Protein AF-H9FHV8-F1 (afdb_monomer)

pLDDT: mean 82.81, std 14.55, range [45.34, 96.12]

Radius of gyration: 16.58 Å; Cα contacts (8 Å, |Δi|>4): 131; chains: 1; bounding box: 52×33×31 Å

Structure (mmCIF, N/CA/C/O backbone):
data_AF-H9FHV8-F1
#
_entry.id   AF-H9FHV8-F1
#
loop_
_atom_site.group_PDB
_atom_site.id
_atom_site.type_symbol
_atom_site.label_atom_id
_atom_site.label_alt_id
_atom_site.label_comp_id
_atom_site.label_asym_id
_atom_site.label_entity_id
_atom_site.label_seq_id
_atom_site.pdbx_PDB_ins_code
_atom_site.Cartn_x
_atom_site.Cartn_y
_atom_site.Cartn_z
_atom_site.occupancy
_atom_site.B_iso_or_equiv
_atom_site.auth_seq_id
_atom_site.auth_comp_id
_atom_site.auth_asym_id
_atom_site.auth_atom_id
_atom_site.pdbx_PDB_model_num
ATOM 1 N N . GLU A 1 1 ? 24.487 2.465 1.455 1.00 46.97 1 GLU A N 1
ATOM 2 C CA . GLU A 1 1 ? 24.382 1.079 1.958 1.00 46.97 1 GLU A CA 1
ATOM 3 C C . GLU A 1 1 ? 25.644 0.751 2.739 1.00 46.97 1 GLU A C 1
ATOM 5 O O . GLU A 1 1 ? 26.731 1.054 2.262 1.00 46.97 1 GLU A O 1
ATOM 10 N N . VAL A 1 2 ? 25.513 0.237 3.962 1.00 45.34 2 VAL A N 1
ATOM 11 C CA . VAL A 1 2 ? 26.665 -0.200 4.764 1.00 45.34 2 VAL A CA 1
ATOM 12 C C . VAL A 1 2 ? 26.899 -1.671 4.441 1.00 45.34 2 VAL A C 1
ATOM 14 O O . VAL A 1 2 ? 26.043 -2.512 4.706 1.00 45.34 2 VAL A O 1
ATOM 17 N N . TYR A 1 3 ? 28.035 -1.971 3.818 1.00 54.12 3 TYR A N 1
ATOM 18 C CA . TYR A 1 3 ? 28.447 -3.334 3.498 1.00 54.12 3 TYR A CA 1
ATOM 19 C C . TYR A 1 3 ? 28.744 -4.110 4.793 1.00 54.12 3 TYR A C 1
ATOM 21 O O . TYR A 1 3 ? 29.459 -3.602 5.653 1.00 54.12 3 TYR A O 1
ATOM 29 N N . GLY A 1 4 ? 28.225 -5.338 4.928 1.00 66.44 4 GLY A N 1
ATOM 30 C CA . GLY A 1 4 ? 28.693 -6.289 5.951 1.00 66.44 4 GLY A CA 1
ATOM 31 C C . GLY A 1 4 ? 27.629 -7.018 6.779 1.00 66.44 4 GLY A C 1
ATOM 32 O O . GLY A 1 4 ? 27.957 -8.023 7.401 1.00 66.44 4 GLY A O 1
ATOM 33 N N . CYS A 1 5 ? 26.364 -6.590 6.763 1.00 66.31 5 CYS A N 1
ATOM 34 C CA . CYS A 1 5 ? 25.276 -7.315 7.430 1.00 66.31 5 CYS A CA 1
ATOM 35 C C . CYS A 1 5 ? 24.364 -7.983 6.397 1.00 66.31 5 CYS A C 1
ATOM 37 O O . CYS A 1 5 ? 23.883 -7.321 5.479 1.00 66.31 5 CYS A O 1
AT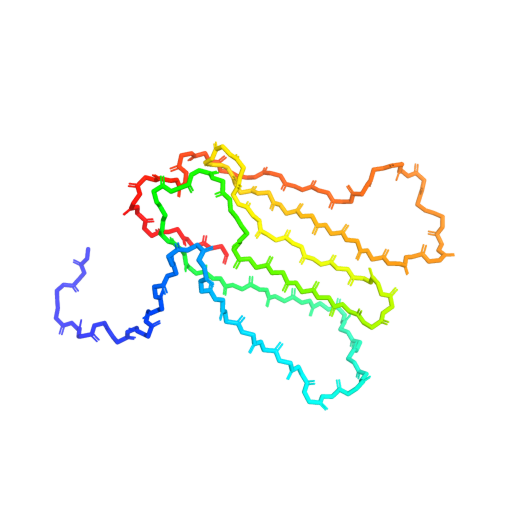OM 39 N N . SER A 1 6 ? 24.080 -9.282 6.555 1.00 62.84 6 SER A N 1
ATOM 40 C CA . SER A 1 6 ? 23.054 -9.956 5.754 1.00 62.84 6 SER A CA 1
ATOM 41 C C . SER A 1 6 ? 21.690 -9.352 6.090 1.00 62.84 6 SER A C 1
ATOM 43 O O . SER A 1 6 ? 21.166 -9.583 7.183 1.00 62.84 6 SER A O 1
ATOM 45 N N . TYR A 1 7 ? 21.119 -8.567 5.178 1.00 64.75 7 TYR A N 1
ATOM 46 C CA . TYR A 1 7 ? 19.762 -8.052 5.328 1.00 64.75 7 TYR A CA 1
ATOM 47 C C . TYR A 1 7 ? 18.780 -9.220 5.175 1.00 64.75 7 TYR A C 1
ATOM 49 O O . TYR A 1 7 ? 18.537 -9.696 4.069 1.00 64.75 7 TYR A O 1
ATOM 57 N N . LYS A 1 8 ? 18.273 -9.743 6.298 1.00 69.19 8 LYS A N 1
ATOM 58 C CA . LYS A 1 8 ? 17.196 -10.737 6.292 1.00 69.19 8 LYS A CA 1
ATOM 59 C C . LYS A 1 8 ? 15.868 -9.997 6.195 1.00 69.19 8 LYS A C 1
ATOM 61 O O . LYS A 1 8 ? 15.430 -9.392 7.168 1.00 69.19 8 LYS A O 1
ATOM 66 N N . SER A 1 9 ? 15.257 -10.047 5.021 1.00 73.69 9 SER A N 1
ATOM 67 C CA . SER A 1 9 ? 13.886 -9.598 4.798 1.00 73.69 9 SER A CA 1
ATOM 68 C C . SER A 1 9 ? 13.106 -10.693 4.098 1.00 73.69 9 SER A C 1
ATOM 70 O O . SER A 1 9 ? 13.553 -11.191 3.064 1.00 73.69 9 SER A O 1
ATOM 72 N N . ASP A 1 10 ? 11.933 -11.017 4.628 1.00 82.31 10 ASP A N 1
ATOM 73 C CA . ASP A 1 10 ? 10.955 -11.831 3.921 1.00 82.31 10 ASP A CA 1
ATOM 74 C C . ASP A 1 10 ? 10.236 -10.933 2.909 1.00 82.31 10 ASP A C 1
ATOM 76 O O . ASP A 1 10 ? 9.559 -9.972 3.278 1.00 82.31 10 ASP A O 1
ATOM 80 N N . VAL A 1 11 ? 10.445 -11.206 1.622 1.00 87.94 11 VAL A N 1
ATOM 81 C CA . VAL A 1 11 ? 9.828 -10.470 0.513 1.00 87.94 11 VAL A CA 1
ATOM 82 C C . VAL A 1 11 ? 8.868 -11.408 -0.199 1.00 87.94 11 VAL A C 1
ATOM 84 O O . VAL A 1 11 ? 9.251 -12.510 -0.585 1.00 87.94 11 VAL A O 1
ATOM 87 N N . ALA A 1 12 ? 7.630 -10.959 -0.378 1.00 91.38 12 ALA A N 1
ATOM 88 C CA . ALA A 1 12 ? 6.646 -11.627 -1.216 1.00 91.38 12 ALA A CA 1
ATOM 89 C C . ALA A 1 12 ? 6.529 -10.885 -2.553 1.00 91.38 12 ALA A C 1
ATOM 91 O O . ALA A 1 12 ? 6.502 -9.654 -2.577 1.00 91.38 12 ALA A O 1
ATOM 92 N N . ASP A 1 13 ? 6.470 -11.642 -3.646 1.00 92.38 13 ASP A N 1
ATOM 93 C CA . ASP A 1 13 ? 6.219 -11.125 -4.990 1.00 92.38 13 ASP A CA 1
ATOM 94 C C . ASP A 1 13 ? 4.737 -11.299 -5.344 1.00 92.38 13 ASP A C 1
ATOM 96 O O . ASP A 1 13 ? 4.132 -12.324 -5.016 1.00 92.38 13 ASP A O 1
ATOM 100 N N . PHE A 1 14 ? 4.151 -10.285 -5.983 1.00 93.88 14 PHE A N 1
ATOM 101 C CA . PHE A 1 14 ? 2.746 -10.276 -6.378 1.00 93.88 14 PHE A CA 1
ATOM 102 C C . PHE A 1 14 ? 2.635 -9.933 -7.864 1.00 93.88 14 PHE A C 1
ATOM 104 O O . PHE A 1 14 ? 2.928 -8.819 -8.288 1.00 93.88 14 PHE A O 1
ATOM 111 N N . ASP A 1 15 ? 2.139 -10.884 -8.647 1.00 90.88 15 ASP A N 1
ATOM 112 C CA . ASP A 1 15 ? 2.007 -10.816 -10.108 1.00 90.88 15 ASP A CA 1
ATOM 113 C C . ASP A 1 15 ? 0.693 -10.164 -10.589 1.00 90.88 15 ASP A C 1
ATOM 115 O O . ASP A 1 15 ? 0.305 -10.286 -11.753 1.00 90.88 15 ASP A O 1
ATOM 119 N N . GLY A 1 16 ? -0.046 -9.521 -9.680 1.00 89.50 16 GLY A N 1
ATOM 120 C CA . GLY A 1 16 ? -1.386 -8.979 -9.929 1.00 89.50 16 GLY A CA 1
ATOM 121 C C . GLY A 1 16 ? -2.517 -10.014 -9.873 1.00 89.50 16 GLY A C 1
ATOM 122 O O . GLY A 1 16 ? -3.684 -9.638 -9.977 1.00 89.50 16 GLY A O 1
ATOM 123 N N . ARG A 1 17 ? -2.208 -11.305 -9.688 1.00 91.94 17 ARG A N 1
ATOM 124 C CA . ARG A 1 17 ? -3.196 -12.377 -9.435 1.00 91.94 17 ARG A CA 1
ATOM 125 C C . ARG A 1 17 ? -3.078 -12.967 -8.033 1.00 91.94 17 ARG A C 1
ATOM 127 O O . ARG A 1 17 ? -3.996 -13.636 -7.565 1.00 91.94 17 ARG A O 1
ATOM 134 N N . SER A 1 18 ? -1.950 -12.719 -7.384 1.00 91.94 18 SER A N 1
ATOM 135 C CA . SER A 1 18 ? -1.636 -13.175 -6.036 1.00 91.94 18 SER A CA 1
ATOM 136 C C . SER A 1 18 ? -2.067 -12.149 -4.984 1.00 91.94 18 SER A C 1
ATOM 138 O O . SER A 1 18 ? -2.022 -10.944 -5.224 1.00 91.94 18 SER A O 1
ATOM 140 N N . SER A 1 19 ? -2.452 -12.613 -3.794 1.00 93.00 19 SER A N 1
ATOM 141 C CA . SER A 1 19 ? -2.750 -11.755 -2.643 1.00 93.00 19 SER A CA 1
ATOM 142 C C . SER A 1 19 ? -2.405 -12.455 -1.329 1.00 93.00 19 SER A C 1
ATOM 144 O O . SER A 1 19 ? -2.407 -13.684 -1.238 1.00 93.00 19 SER A O 1
ATOM 146 N N . LEU A 1 20 ? -2.087 -11.665 -0.302 1.00 92.69 20 LEU A N 1
ATOM 147 C CA . LEU A 1 20 ? -1.878 -12.154 1.057 1.00 92.69 20 LEU A CA 1
ATOM 148 C C . LEU A 1 20 ? -3.098 -11.795 1.901 1.00 92.69 20 LEU A C 1
ATOM 150 O O . LEU A 1 20 ? -3.432 -10.623 2.055 1.00 92.69 20 LEU A O 1
ATOM 154 N N . LEU A 1 21 ? -3.754 -12.810 2.457 1.00 92.94 21 LEU A N 1
ATOM 155 C CA . LEU A 1 21 ? -4.944 -12.636 3.280 1.00 92.94 21 LEU A CA 1
ATOM 156 C C . LEU A 1 21 ? -4.609 -12.896 4.743 1.00 92.94 21 LEU A C 1
ATOM 158 O O . LEU A 1 21 ? -4.133 -13.972 5.106 1.00 92.94 21 LEU A O 1
ATOM 1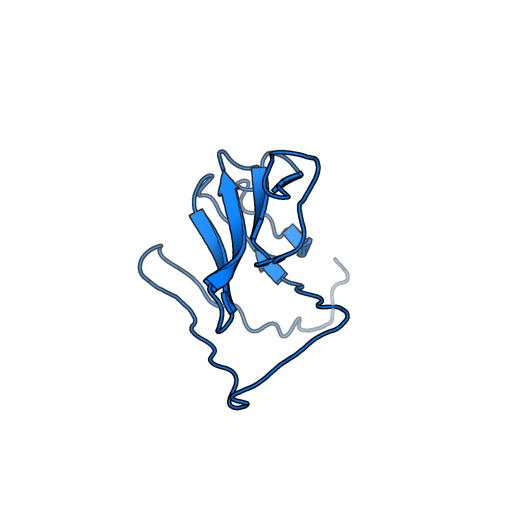62 N N . TYR A 1 22 ? -4.918 -11.920 5.590 1.00 88.94 22 TYR A N 1
ATOM 163 C CA . TYR A 1 22 ? -4.844 -12.060 7.034 1.00 88.94 22 TYR A CA 1
ATOM 164 C C . TYR A 1 22 ? -6.213 -11.788 7.645 1.00 88.94 22 TYR A C 1
ATOM 166 O O . TYR A 1 22 ? -6.852 -10.779 7.354 1.00 88.94 22 TYR A O 1
ATOM 174 N N . ARG A 1 23 ? -6.661 -12.694 8.513 1.00 86.88 23 ARG A N 1
ATOM 175 C CA . ARG A 1 23 ? -7.911 -12.548 9.253 1.00 86.88 23 ARG A CA 1
ATOM 176 C C . ARG A 1 23 ? -7.602 -12.555 10.738 1.00 86.88 23 ARG A C 1
ATOM 178 O O . ARG A 1 23 ? -7.072 -13.536 11.254 1.00 86.88 23 ARG A O 1
ATOM 185 N N . PHE A 1 24 ? -7.974 -11.481 11.424 1.00 83.06 24 PHE A N 1
ATOM 186 C CA . PHE A 1 24 ? -7.870 -11.415 12.875 1.00 83.06 24 PHE A CA 1
ATOM 187 C C . PHE A 1 24 ? -8.743 -12.505 13.511 1.00 83.06 24 PHE A C 1
ATOM 189 O O . PHE A 1 24 ? -9.913 -12.671 13.166 1.00 83.06 24 PHE A O 1
ATOM 196 N N . ASN A 1 25 ? -8.180 -13.244 14.468 1.00 78.81 25 ASN A N 1
ATOM 197 C CA . ASN A 1 25 ? -8.912 -14.290 15.192 1.00 78.81 25 ASN A CA 1
ATOM 198 C C . ASN A 1 25 ? -9.947 -13.716 16.174 1.00 78.81 25 ASN A C 1
ATOM 200 O O . ASN A 1 25 ? -10.844 -14.430 16.622 1.00 78.81 25 ASN A O 1
ATOM 204 N N . GLN A 1 26 ? -9.832 -12.434 16.526 1.00 75.25 26 GLN A N 1
ATOM 205 C CA . GLN A 1 26 ? -10.733 -11.776 17.461 1.00 75.25 26 GLN A CA 1
ATOM 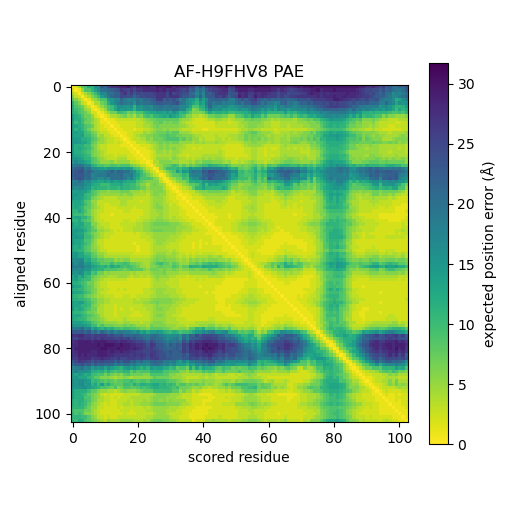206 C C . GLN A 1 26 ? -11.917 -11.160 16.721 1.00 75.25 26 GLN A C 1
ATOM 208 O O . GLN A 1 26 ? -11.773 -10.292 15.865 1.00 75.25 26 GLN A O 1
ATOM 213 N N . LYS A 1 27 ? -13.112 -11.624 17.090 1.00 62.81 27 LYS A N 1
ATOM 214 C CA . LYS A 1 27 ? -14.383 -11.249 16.469 1.00 62.81 27 LYS A CA 1
ATOM 215 C C . LYS A 1 27 ? -14.863 -9.840 16.819 1.00 62.81 27 LYS A C 1
ATOM 217 O O . LYS A 1 27 ? -15.907 -9.482 16.321 1.00 62.81 27 LYS A O 1
ATOM 222 N N . LEU A 1 28 ? -14.185 -9.074 17.667 1.00 65.25 28 LEU A N 1
ATOM 223 C CA . LEU A 1 28 ? -14.517 -7.677 17.958 1.00 65.25 28 LEU A CA 1
ATOM 224 C C . LEU A 1 28 ? -13.205 -6.967 18.298 1.00 65.25 28 LEU A C 1
ATOM 226 O O . LEU A 1 28 ? -12.671 -7.146 19.390 1.00 65.25 28 LEU A O 1
ATOM 230 N N . MET A 1 29 ? -12.666 -6.208 17.349 1.00 66.44 29 MET A N 1
ATOM 231 C CA . MET A 1 29 ? -11.511 -5.339 17.568 1.00 66.44 29 MET A CA 1
ATOM 232 C C . MET A 1 29 ? -12.011 -3.899 17.477 1.00 66.44 29 MET A C 1
ATOM 234 O O . MET A 1 29 ? -12.567 -3.505 16.458 1.00 66.44 29 MET A O 1
ATOM 238 N N . SER A 1 30 ? -11.858 -3.142 18.563 1.00 69.88 30 SER A N 1
ATOM 239 C CA . SER A 1 30 ? -12.071 -1.696 18.584 1.00 69.88 30 SER A CA 1
ATOM 240 C C . SER A 1 30 ? -10.744 -1.059 18.948 1.00 69.88 30 SER A C 1
ATOM 242 O O . SER A 1 30 ? -10.242 -1.248 20.056 1.00 69.88 30 SER A O 1
ATOM 244 N N . THR A 1 31 ? -10.168 -0.325 18.012 1.00 72.94 31 THR A N 1
ATOM 245 C CA . THR A 1 31 ? -8.868 0.324 18.153 1.00 72.94 31 THR A CA 1
ATOM 246 C C . THR A 1 31 ? -9.081 1.827 18.303 1.00 72.94 31 THR A C 1
ATOM 248 O O . THR A 1 31 ? -9.957 2.421 17.681 1.00 72.94 31 THR A O 1
ATOM 251 N N . LEU A 1 32 ? -8.312 2.461 19.193 1.00 76.56 32 LEU A N 1
ATOM 252 C CA . LEU A 1 32 ? -8.288 3.928 19.304 1.00 76.56 32 LEU A CA 1
ATOM 253 C C . LEU A 1 32 ? -7.328 4.553 18.284 1.00 76.56 32 LEU A C 1
ATOM 255 O O . LEU A 1 32 ? -7.454 5.724 17.939 1.00 76.56 32 LEU A O 1
ATOM 259 N N . LYS A 1 33 ? -6.337 3.773 17.845 1.00 81.94 33 LYS A N 1
ATOM 260 C CA . LYS A 1 33 ? -5.318 4.151 16.875 1.00 81.94 33 LYS A CA 1
ATOM 261 C C . LYS A 1 33 ? -4.795 2.890 16.204 1.00 81.94 33 LYS A C 1
ATOM 263 O O . LYS A 1 33 ? -4.363 1.974 16.899 1.00 81.94 33 LYS A O 1
ATOM 268 N N . ASP A 1 34 ? -4.742 2.926 14.882 1.00 81.56 34 ASP A N 1
ATOM 269 C CA . ASP A 1 34 ? -4.102 1.906 14.062 1.00 81.56 34 ASP A CA 1
ATOM 270 C C . ASP A 1 34 ? -2.850 2.470 13.398 1.00 81.56 34 ASP A C 1
ATOM 272 O O . ASP A 1 34 ? -2.781 3.654 13.058 1.00 81.56 34 ASP A O 1
ATOM 276 N N . VAL A 1 35 ? -1.837 1.619 13.242 1.00 88.00 35 VAL A N 1
ATOM 277 C CA . VAL A 1 35 ? -0.611 1.936 12.506 1.00 88.00 35 VAL A CA 1
ATOM 278 C C . VAL A 1 35 ? -0.371 0.812 11.515 1.00 88.00 35 VAL A C 1
ATOM 280 O O . VAL A 1 35 ? -0.214 -0.342 11.907 1.00 88.00 35 VAL A O 1
ATOM 283 N N . ILE A 1 36 ? -0.349 1.167 10.236 1.00 88.25 36 ILE A N 1
ATOM 284 C CA . ILE A 1 36 ? -0.017 0.266 9.137 1.00 88.25 36 ILE A CA 1
ATOM 285 C C . ILE A 1 36 ? 1.305 0.761 8.570 1.00 88.25 36 ILE A C 1
ATOM 287 O O . ILE A 1 36 ? 1.438 1.947 8.280 1.00 88.25 36 ILE A O 1
ATOM 291 N N . SER A 1 37 ? 2.274 -0.140 8.440 1.00 91.75 37 SER A N 1
ATOM 292 C CA . SER A 1 37 ? 3.575 0.170 7.855 1.00 91.75 37 SER A CA 1
ATOM 293 C C . SER A 1 37 ? 3.952 -0.911 6.864 1.00 91.75 37 SER A C 1
ATOM 295 O O . SER A 1 37 ? 3.867 -2.101 7.181 1.00 91.75 37 SER A O 1
ATOM 297 N N . LEU A 1 38 ? 4.364 -0.503 5.670 1.00 92.12 38 LEU A N 1
ATOM 298 C CA . LEU A 1 38 ? 4.758 -1.432 4.617 1.00 92.12 38 LEU A CA 1
ATOM 299 C C . LEU A 1 38 ? 5.887 -0.867 3.763 1.00 92.12 38 LEU A C 1
ATOM 301 O O . LEU A 1 38 ? 6.147 0.336 3.733 1.00 92.12 38 LEU A O 1
ATOM 305 N N . LYS A 1 39 ? 6.558 -1.768 3.047 1.00 93.94 39 LYS A N 1
ATOM 306 C CA . LYS A 1 39 ? 7.470 -1.411 1.966 1.00 93.94 39 LYS A CA 1
ATOM 307 C C . LYS A 1 39 ? 7.024 -2.084 0.691 1.00 93.94 39 LYS A C 1
ATOM 309 O O . LYS A 1 39 ? 6.728 -3.277 0.703 1.00 93.94 39 LYS A O 1
ATOM 314 N N . PHE A 1 40 ? 7.016 -1.334 -0.398 1.00 95.06 40 PHE A N 1
ATOM 315 C CA . PHE A 1 40 ? 6.661 -1.863 -1.706 1.00 95.06 40 PHE A CA 1
ATOM 316 C C . PHE A 1 40 ? 7.649 -1.390 -2.766 1.00 95.06 40 PHE A C 1
ATOM 318 O O . PHE A 1 40 ? 8.347 -0.389 -2.595 1.00 95.06 40 PHE A O 1
ATOM 325 N N . LYS A 1 41 ? 7.691 -2.149 -3.856 1.00 95.19 41 LYS A N 1
ATOM 326 C CA . LYS A 1 41 ? 8.405 -1.844 -5.088 1.00 95.19 41 LYS A 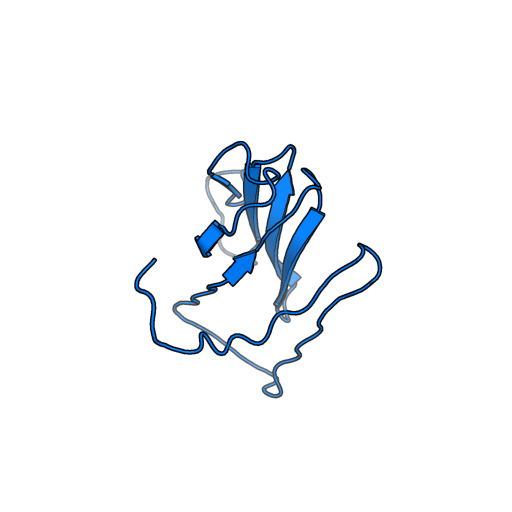CA 1
ATOM 327 C C . LYS A 1 41 ? 7.509 -2.302 -6.231 1.00 95.19 41 LYS A C 1
ATOM 329 O O . LYS A 1 41 ? 7.095 -3.457 -6.233 1.00 95.19 41 LYS A O 1
ATOM 334 N N . SER A 1 42 ? 7.214 -1.420 -7.178 1.00 94.44 42 SER A N 1
ATOM 335 C CA . SER A 1 42 ? 6.316 -1.712 -8.298 1.00 94.44 42 SER A CA 1
ATOM 336 C C . SER A 1 42 ? 6.837 -1.069 -9.581 1.00 94.44 42 SER A C 1
ATOM 338 O O . SER A 1 42 ? 7.525 -0.053 -9.522 1.00 94.44 42 SER A O 1
ATOM 340 N N . MET A 1 43 ? 6.505 -1.662 -10.729 1.00 94.94 43 MET A N 1
ATOM 341 C CA . MET A 1 43 ? 6.572 -1.005 -12.045 1.00 94.94 43 MET A CA 1
ATOM 342 C C . MET A 1 43 ? 5.164 -0.612 -12.536 1.00 94.94 43 MET A C 1
ATOM 344 O O . MET A 1 43 ? 4.988 -0.006 -13.589 1.00 94.94 43 MET A O 1
ATOM 348 N N . GLN A 1 44 ? 4.132 -1.006 -11.792 1.00 95.12 44 GLN A N 1
ATOM 349 C CA . GLN A 1 44 ? 2.732 -0.782 -12.106 1.00 95.12 44 GLN A CA 1
ATOM 350 C C . GLN A 1 44 ? 2.280 0.463 -11.351 1.00 95.12 44 GLN A C 1
ATOM 352 O O . GLN A 1 44 ? 2.315 0.496 -10.119 1.00 95.12 44 GLN A O 1
ATOM 357 N N . GLY A 1 45 ? 1.853 1.473 -12.108 1.00 93.81 45 GLY A N 1
ATOM 358 C CA . GLY A 1 45 ? 1.352 2.734 -11.568 1.00 93.81 45 GLY A CA 1
ATOM 359 C C . GLY A 1 45 ? -0.037 2.641 -10.939 1.00 93.81 45 GLY A C 1
ATOM 360 O O . GLY A 1 45 ? -0.420 3.566 -10.229 1.00 93.81 45 GLY A O 1
ATOM 361 N N . ASP A 1 46 ? -0.766 1.548 -11.169 1.00 95.44 46 ASP A N 1
ATOM 362 C CA . ASP A 1 46 ? -2.112 1.324 -10.648 1.00 95.44 46 ASP A CA 1
ATOM 363 C C . ASP A 1 46 ? -2.208 -0.058 -9.984 1.00 95.44 46 ASP A C 1
ATOM 365 O O . ASP A 1 46 ? -1.800 -1.062 -10.575 1.00 95.44 46 ASP A O 1
ATOM 369 N N . GLY A 1 47 ? -2.748 -0.118 -8.764 1.00 95.00 47 GLY A N 1
ATOM 370 C CA . GLY A 1 47 ? -2.954 -1.380 -8.047 1.00 95.00 47 GLY A CA 1
ATOM 371 C C . GLY A 1 47 ? -3.139 -1.223 -6.539 1.00 95.00 47 GLY A C 1
ATOM 372 O O . GLY A 1 47 ? -2.619 -0.293 -5.925 1.00 95.00 47 GLY A O 1
ATOM 373 N N . VAL A 1 48 ? -3.863 -2.158 -5.923 1.00 95.44 48 VAL A N 1
ATOM 374 C CA . VAL A 1 48 ? -4.101 -2.164 -4.471 1.00 95.44 48 VAL A CA 1
ATOM 375 C C . VAL A 1 48 ? -2.884 -2.735 -3.745 1.00 95.44 48 VAL A C 1
ATOM 377 O O . VAL A 1 48 ? -2.452 -3.847 -4.040 1.00 95.44 48 VAL A O 1
ATOM 380 N N . LEU A 1 49 ? -2.357 -1.990 -2.771 1.00 95.19 49 LEU A N 1
ATOM 381 C CA . LEU A 1 49 ? -1.253 -2.431 -1.911 1.00 95.19 49 LEU A CA 1
ATOM 382 C C . LEU A 1 49 ? -1.766 -3.056 -0.612 1.00 95.19 49 LEU A C 1
ATOM 384 O O . LEU A 1 49 ? -1.206 -4.032 -0.119 1.00 95.19 49 LEU A O 1
ATOM 388 N N . PHE A 1 50 ? -2.827 -2.483 -0.046 1.00 95.00 50 PHE A N 1
ATOM 389 C CA . PHE A 1 50 ? -3.439 -2.960 1.185 1.00 95.00 50 PHE A CA 1
ATOM 390 C C . PHE A 1 50 ? -4.931 -2.646 1.192 1.00 95.00 50 PHE A C 1
ATOM 392 O O . PHE A 1 50 ? -5.347 -1.541 0.846 1.00 95.00 50 PHE A O 1
ATOM 399 N N . HIS A 1 51 ? -5.727 -3.610 1.637 1.00 93.94 51 HIS A N 1
ATOM 400 C CA . HIS A 1 51 ? -7.148 -3.429 1.875 1.00 93.94 51 HIS A CA 1
ATOM 401 C C . HIS A 1 51 ? -7.527 -4.110 3.188 1.00 93.94 51 HIS A C 1
ATOM 403 O O . HIS A 1 51 ? -7.203 -5.279 3.406 1.00 93.94 51 HIS A O 1
ATOM 409 N N . GLY A 1 52 ? -8.196 -3.366 4.059 1.00 90.75 52 GLY A N 1
ATOM 410 C CA . GLY A 1 52 ? -8.726 -3.856 5.320 1.00 90.75 52 GLY A CA 1
ATOM 411 C C . GLY A 1 52 ? -10.213 -3.559 5.405 1.00 90.75 52 GLY A C 1
ATOM 412 O O . GLY A 1 52 ? -10.628 -2.429 5.160 1.00 90.75 52 GLY A O 1
ATOM 413 N N . GLU A 1 53 ? -10.992 -4.564 5.790 1.00 88.31 53 GLU A N 1
ATOM 414 C CA . GLU A 1 53 ? -12.433 -4.453 5.994 1.00 88.31 53 GLU A CA 1
ATOM 415 C C . GLU A 1 53 ? -12.771 -4.772 7.457 1.00 88.31 53 GLU A C 1
ATOM 417 O O . GLU A 1 53 ? -12.358 -5.793 8.018 1.00 88.31 53 GLU A O 1
ATOM 422 N N . GLY A 1 54 ? -13.494 -3.857 8.089 1.00 80.69 54 GLY A N 1
ATOM 423 C CA . GLY A 1 54 ? -14.061 -3.993 9.418 1.00 80.69 54 GLY A CA 1
ATOM 424 C C . GLY A 1 54 ? -15.450 -4.627 9.375 1.00 80.69 54 GLY A C 1
ATOM 425 O O . GLY A 1 54 ? -16.104 -4.738 8.345 1.00 80.69 54 GLY A O 1
ATOM 426 N N . GLN A 1 55 ? -15.951 -5.030 10.539 1.00 75.88 55 GLN A N 1
ATOM 427 C CA . GLN A 1 55 ? -17.195 -5.808 10.625 1.00 75.88 55 GLN A CA 1
ATOM 428 C C . GLN A 1 55 ? -18.465 -5.032 10.287 1.00 75.88 55 GLN A C 1
ATOM 430 O O . GLN A 1 55 ? -19.512 -5.634 10.060 1.00 75.88 55 GLN A O 1
ATOM 435 N N . ARG A 1 56 ? -18.386 -3.702 10.317 1.00 76.25 56 ARG A N 1
ATOM 436 C CA . ARG A 1 56 ? -19.522 -2.799 10.128 1.00 76.25 56 ARG A CA 1
ATOM 437 C C . ARG A 1 56 ? -19.512 -2.116 8.756 1.00 76.25 56 ARG A C 1
ATOM 439 O O . ARG A 1 56 ? -20.218 -1.136 8.570 1.00 76.25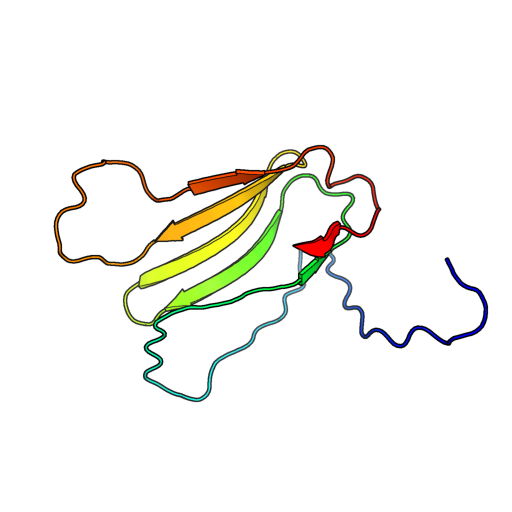 56 ARG A O 1
ATOM 446 N N . GLY A 1 57 ? -18.726 -2.626 7.802 1.00 80.00 57 GLY A N 1
ATOM 447 C CA . GLY A 1 57 ? -18.537 -1.994 6.487 1.00 80.00 57 GLY A CA 1
ATOM 448 C C . GLY A 1 57 ? -17.522 -0.843 6.491 1.00 80.00 57 GLY A C 1
ATOM 449 O O . GLY A 1 57 ? -17.321 -0.181 5.468 1.00 80.00 57 GLY A O 1
ATOM 450 N N . ASP A 1 58 ? -16.865 -0.624 7.634 1.00 83.81 58 ASP A N 1
ATOM 451 C CA . ASP A 1 58 ? -15.660 0.193 7.731 1.00 83.81 58 ASP A CA 1
ATOM 452 C C . ASP A 1 58 ? -14.599 -0.403 6.814 1.00 83.81 58 ASP A C 1
ATOM 454 O O . ASP A 1 58 ? -14.396 -1.615 6.811 1.00 83.81 58 ASP A O 1
ATOM 458 N N . HIS A 1 59 ? -13.901 0.421 6.049 1.00 88.38 59 HIS A N 1
ATOM 459 C CA . HIS A 1 59 ? -12.791 -0.072 5.253 1.00 88.38 59 HIS A CA 1
ATOM 460 C C . HIS A 1 59 ? -11.693 0.966 5.117 1.00 88.38 59 HIS A C 1
ATOM 462 O O . HIS A 1 59 ? -11.908 2.177 5.178 1.00 88.38 59 HIS A O 1
ATOM 468 N N . ILE A 1 60 ? -10.497 0.456 4.887 1.00 90.88 60 ILE A N 1
ATOM 469 C CA . ILE A 1 60 ? -9.308 1.225 4.572 1.00 90.88 60 ILE A CA 1
ATOM 470 C C . ILE A 1 60 ? -8.669 0.600 3.339 1.00 90.88 60 ILE A C 1
ATOM 472 O O . ILE A 1 60 ? -8.466 -0.612 3.281 1.00 90.88 60 ILE A O 1
ATOM 476 N N . THR A 1 61 ? -8.356 1.424 2.348 1.00 94.19 61 THR A N 1
ATOM 477 C CA . THR A 1 61 ? -7.670 0.985 1.131 1.00 94.19 61 THR A CA 1
ATOM 478 C C . THR A 1 61 ? -6.485 1.891 0.877 1.00 94.19 61 THR A C 1
ATOM 480 O O . THR A 1 61 ? -6.625 3.113 0.879 1.00 94.19 61 THR A O 1
ATOM 483 N N . LEU A 1 62 ? -5.325 1.285 0.660 1.00 95.06 62 LEU A N 1
ATOM 484 C CA . LEU A 1 62 ? -4.116 1.950 0.210 1.00 95.06 62 LEU A CA 1
ATOM 485 C C . LEU A 1 62 ? -3.761 1.397 -1.168 1.00 95.06 62 LEU A C 1
ATOM 487 O O . LEU A 1 62 ? -3.540 0.193 -1.323 1.00 95.06 62 LEU A O 1
ATOM 491 N N . GLU A 1 63 ? -3.701 2.271 -2.160 1.00 95.94 63 GLU A N 1
ATOM 492 C CA . GLU A 1 63 ? -3.471 1.884 -3.548 1.00 95.94 63 GLU A CA 1
ATOM 493 C C . GLU A 1 63 ? -2.550 2.855 -4.278 1.00 95.94 63 GLU A C 1
ATOM 495 O O . GLU A 1 63 ? -2.379 4.009 -3.883 1.00 95.94 63 GLU A O 1
ATOM 500 N N . LEU A 1 64 ? -1.942 2.369 -5.353 1.00 96.12 64 LEU A N 1
ATOM 501 C CA . LEU A 1 64 ? -1.292 3.199 -6.349 1.00 96.12 64 LEU A CA 1
ATOM 502 C C . LEU A 1 64 ? -2.323 3.629 -7.391 1.00 96.12 64 LEU A C 1
ATOM 504 O O . LEU A 1 64 ? -3.096 2.809 -7.882 1.00 96.12 64 LEU A O 1
ATOM 508 N N . GLN A 1 65 ? -2.309 4.917 -7.719 1.00 96.06 65 GLN A N 1
ATOM 509 C CA . GLN A 1 65 ? -3.081 5.525 -8.794 1.00 96.06 65 GLN A CA 1
ATOM 510 C C . GLN A 1 65 ? -2.162 6.427 -9.619 1.00 96.06 65 GLN A C 1
ATOM 512 O O . GLN A 1 65 ? -1.762 7.513 -9.168 1.00 96.06 65 GLN A O 1
ATOM 517 N N . LYS A 1 66 ? -1.842 6.008 -10.843 1.00 95.00 66 LYS A N 1
ATOM 518 C CA . LYS A 1 66 ? -0.901 6.691 -11.748 1.00 95.00 66 LYS A CA 1
ATOM 519 C C . LYS A 1 66 ? 0.442 7.019 -11.075 1.00 95.00 66 LYS A C 1
ATOM 521 O O . LYS A 1 66 ? 0.907 8.159 -11.132 1.00 95.00 66 LYS A O 1
ATOM 526 N N . GLY A 1 67 ? 1.015 6.047 -10.364 1.00 94.81 67 GLY A N 1
ATOM 527 C CA . GLY A 1 67 ? 2.307 6.181 -9.679 1.00 94.81 67 GLY A CA 1
ATOM 528 C C . GLY A 1 67 ? 2.267 7.065 -8.426 1.00 94.81 67 GLY A C 1
ATOM 529 O O . GLY A 1 67 ? 3.311 7.504 -7.943 1.00 94.81 67 GLY A O 1
ATOM 530 N N . ARG A 1 68 ? 1.075 7.367 -7.897 1.00 95.81 68 ARG A N 1
ATOM 531 C CA . ARG A 1 68 ? 0.877 8.113 -6.642 1.00 95.81 68 ARG A CA 1
ATOM 532 C C . ARG A 1 68 ? 0.159 7.240 -5.632 1.00 95.81 68 ARG A C 1
ATOM 534 O O . ARG A 1 68 ? -0.682 6.438 -6.015 1.00 95.81 68 ARG A O 1
ATOM 541 N N . LEU A 1 69 ? 0.460 7.422 -4.355 1.00 95.69 69 LEU A N 1
ATOM 542 C CA . LEU A 1 69 ? -0.155 6.657 -3.282 1.00 95.69 69 LEU A CA 1
ATOM 543 C C . LEU A 1 69 ? -1.461 7.327 -2.859 1.00 95.69 69 LEU A C 1
ATOM 545 O O . LEU A 1 69 ? -1.430 8.474 -2.422 1.00 95.69 69 LEU A O 1
ATOM 549 N N . SER A 1 70 ? -2.581 6.623 -2.954 1.00 94.81 70 SER A N 1
ATOM 550 C CA . SER A 1 70 ? -3.896 7.085 -2.514 1.00 94.81 70 SER A CA 1
ATOM 551 C C . SER A 1 70 ? -4.387 6.244 -1.337 1.00 94.81 70 SER A C 1
ATOM 553 O O . SER A 1 70 ? -4.413 5.016 -1.392 1.00 94.81 70 SER A O 1
ATOM 555 N N . LEU A 1 71 ? -4.771 6.923 -0.260 1.00 93.06 71 LEU A N 1
ATOM 556 C CA . LEU A 1 71 ? -5.412 6.360 0.920 1.00 93.06 71 LEU A CA 1
ATOM 557 C C . LEU A 1 71 ? -6.894 6.719 0.892 1.00 93.06 71 LEU A C 1
ATOM 559 O O . LEU A 1 71 ? -7.238 7.901 0.858 1.00 93.06 71 LEU A O 1
ATOM 563 N N . HIS A 1 72 ? -7.745 5.705 0.991 1.00 91.38 72 HIS A N 1
ATOM 564 C CA . HIS A 1 72 ? -9.190 5.822 1.120 1.00 91.38 72 HIS A CA 1
ATOM 565 C C . HIS A 1 72 ? -9.625 5.237 2.457 1.00 91.38 72 HIS A C 1
ATOM 567 O O . HIS A 1 72 ? -9.297 4.091 2.771 1.00 91.38 72 HIS A O 1
ATOM 573 N N . LEU A 1 73 ? -10.364 6.018 3.240 1.00 89.06 73 LEU A N 1
ATOM 574 C CA . LEU A 1 73 ? -10.851 5.601 4.545 1.00 89.06 73 LEU A CA 1
ATOM 575 C C . LEU A 1 73 ? -12.364 5.806 4.631 1.00 89.06 73 LEU A C 1
ATOM 577 O O . LEU A 1 73 ? -12.873 6.910 4.435 1.00 89.06 73 LEU A O 1
ATOM 581 N N . ASN A 1 74 ? -13.072 4.744 4.990 1.00 85.38 74 ASN A N 1
ATOM 582 C CA . ASN A 1 74 ? -14.474 4.783 5.360 1.00 85.38 74 ASN A CA 1
ATOM 583 C C . ASN A 1 74 ? -14.618 4.253 6.784 1.00 85.38 74 ASN A C 1
ATOM 585 O O . ASN A 1 74 ? -14.309 3.098 7.057 1.00 85.38 74 ASN A O 1
ATOM 589 N N . LEU A 1 75 ? -15.087 5.114 7.678 1.00 79.75 75 LEU A N 1
ATOM 590 C CA . LEU A 1 75 ? -15.457 4.747 9.039 1.00 79.75 75 LEU A CA 1
ATOM 591 C C . LEU A 1 75 ? -16.928 5.130 9.172 1.00 79.75 75 LEU A C 1
ATOM 593 O O . LEU A 1 75 ? -17.235 6.322 9.030 1.00 79.75 75 LEU A O 1
ATOM 597 N N . ASP A 1 76 ? -17.796 4.140 9.374 1.00 69.75 76 ASP A N 1
ATOM 598 C CA . ASP A 1 76 ? -19.232 4.252 9.633 1.00 69.75 76 ASP A CA 1
ATOM 599 C C . ASP A 1 76 ? -19.446 5.071 10.910 1.00 69.75 76 ASP A C 1
ATOM 601 O O . ASP A 1 76 ? -19.569 4.567 12.030 1.00 69.75 76 ASP A O 1
ATOM 605 N N . ASP A 1 77 ? -19.416 6.386 10.731 1.00 60.09 77 ASP A N 1
ATOM 606 C CA . ASP A 1 77 ? -19.701 7.351 11.769 1.00 60.09 77 ASP A CA 1
ATOM 607 C C . ASP A 1 77 ? -21.183 7.691 11.665 1.00 60.09 77 ASP A C 1
ATOM 609 O O . ASP A 1 77 ? -21.611 8.520 10.859 1.00 60.09 77 ASP A O 1
ATOM 613 N N . SER A 1 78 ? -21.986 7.053 12.513 1.00 51.59 78 SER A N 1
ATOM 614 C CA . SER A 1 78 ? -23.409 7.348 12.703 1.00 51.59 78 SER A CA 1
ATOM 615 C C . SER A 1 78 ? -23.676 8.769 13.233 1.00 51.59 78 SER A C 1
ATOM 617 O O . SER A 1 78 ? -24.797 9.091 13.634 1.00 51.59 78 SER A O 1
ATOM 619 N N . LYS A 1 79 ? -22.672 9.655 13.221 1.00 49.31 79 LYS A N 1
ATOM 620 C CA . LYS A 1 79 ? -22.776 11.075 13.539 1.00 49.31 79 LYS A CA 1
ATOM 621 C C . LYS A 1 79 ? -22.237 11.927 12.390 1.00 49.31 79 LYS A C 1
ATOM 623 O O . LYS A 1 79 ? -21.051 12.203 12.289 1.00 49.31 79 LYS A O 1
ATOM 628 N N . ALA A 1 80 ? -23.173 12.376 11.555 1.00 49.41 80 ALA A N 1
ATOM 629 C CA . ALA A 1 80 ? -23.165 13.649 10.833 1.00 49.41 80 ALA A CA 1
ATOM 630 C C . ALA A 1 80 ? -21.778 14.282 10.593 1.00 49.41 80 ALA A C 1
ATOM 632 O O . ALA A 1 80 ? -21.389 15.229 11.282 1.00 49.41 80 ALA A O 1
ATOM 633 N N . ARG A 1 81 ? -21.045 13.824 9.570 1.00 52.84 81 ARG A N 1
ATOM 634 C CA . ARG A 1 81 ? -19.891 14.592 9.092 1.00 52.84 81 ARG A CA 1
ATOM 635 C C . ARG A 1 81 ? -20.382 15.768 8.253 1.00 52.84 81 ARG A C 1
ATOM 637 O O . ARG A 1 81 ? -20.907 15.601 7.159 1.00 52.84 81 ARG A O 1
ATOM 644 N N . LEU A 1 82 ? -20.166 16.971 8.780 1.00 50.72 82 LEU A N 1
ATOM 645 C CA . LEU A 1 82 ? -20.419 18.275 8.152 1.00 50.72 82 LEU A CA 1
ATOM 646 C C . LEU A 1 82 ? -19.513 18.569 6.931 1.00 50.72 82 LEU A C 1
ATOM 648 O O . LEU A 1 82 ? -19.581 19.658 6.369 1.00 50.72 82 LEU A O 1
ATOM 652 N N . SER A 1 83 ? -18.690 17.611 6.493 1.00 51.81 83 SER A N 1
ATOM 653 C CA . SER A 1 83 ? -17.949 17.651 5.230 1.00 51.81 83 SER A CA 1
ATOM 654 C C . SER A 1 83 ? -18.298 16.419 4.397 1.00 51.81 83 SER A C 1
ATOM 656 O O . SER A 1 83 ? -18.010 15.291 4.789 1.00 51.81 83 SER A O 1
ATOM 658 N N . SER A 1 84 ? -18.904 16.637 3.237 1.00 52.31 84 SER A N 1
ATOM 659 C CA . SER A 1 84 ? -19.448 15.620 2.331 1.00 52.31 84 SER A CA 1
ATOM 660 C C . SER A 1 84 ? -18.416 14.742 1.603 1.00 52.31 84 SER A C 1
ATOM 662 O O . SER A 1 84 ? -18.790 14.020 0.681 1.00 52.31 84 SER A O 1
ATOM 664 N N . SER A 1 85 ? -17.131 14.774 1.974 1.00 58.41 85 SER A N 1
ATOM 665 C CA . SER A 1 85 ? -16.092 13.961 1.331 1.00 58.41 85 SER A CA 1
ATOM 666 C C . SER A 1 85 ? -15.565 12.887 2.277 1.00 58.41 85 SER A C 1
ATOM 668 O O . SER A 1 85 ? -15.128 13.194 3.388 1.00 58.41 85 SER A O 1
ATOM 670 N N . LEU A 1 86 ? -15.548 11.638 1.806 1.00 64.69 86 LEU A N 1
ATOM 671 C CA . LEU A 1 86 ? -14.791 10.558 2.436 1.00 64.69 86 LEU A CA 1
ATOM 672 C C . LEU A 1 86 ? -13.342 11.019 2.681 1.00 64.69 86 LEU A C 1
ATOM 674 O O . LEU A 1 86 ? -12.758 11.638 1.785 1.00 64.69 86 LEU A O 1
ATOM 678 N N . PRO A 1 87 ? -12.752 10.752 3.860 1.00 74.88 87 PRO A N 1
ATOM 679 C CA . PRO A 1 87 ? -11.357 11.076 4.107 1.00 74.88 87 PRO A CA 1
ATOM 680 C C . PRO A 1 87 ? -10.473 10.312 3.116 1.00 74.88 87 PRO A C 1
ATOM 682 O O . PRO A 1 87 ? -10.364 9.087 3.157 1.00 74.88 87 PRO A O 1
ATOM 685 N N . SER A 1 88 ? -9.866 11.070 2.207 1.00 83.44 88 SER A N 1
ATOM 686 C CA . SER A 1 88 ? -8.958 10.584 1.178 1.00 83.44 88 SER A CA 1
ATOM 687 C C . SER A 1 88 ? -7.700 11.437 1.202 1.00 83.44 88 SER A C 1
ATOM 689 O O . SER A 1 88 ? -7.780 12.659 1.335 1.00 83.44 88 SER A O 1
ATOM 691 N N . ALA A 1 89 ? -6.542 10.808 1.052 1.00 88.19 89 ALA A N 1
ATOM 692 C CA . ALA A 1 89 ? -5.268 11.507 0.939 1.00 88.19 89 ALA A CA 1
ATOM 693 C C . ALA A 1 89 ? -4.461 10.902 -0.204 1.00 88.19 89 ALA A C 1
ATOM 695 O O . ALA A 1 89 ? -4.418 9.686 -0.345 1.00 88.19 89 ALA A O 1
ATOM 696 N N . THR A 1 90 ? -3.808 11.744 -0.999 1.00 91.69 90 THR A N 1
ATOM 697 C CA . THR A 1 90 ? -2.878 11.298 -2.038 1.00 91.69 90 THR A CA 1
ATOM 698 C C . THR A 1 90 ? -1.500 11.867 -1.737 1.00 91.69 90 THR A C 1
ATOM 700 O O . THR A 1 90 ? -1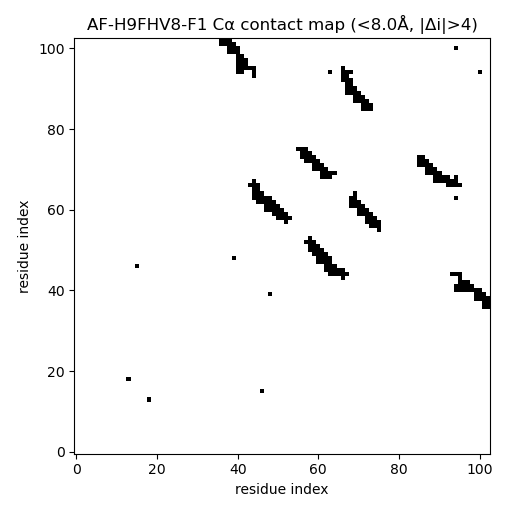.376 13.060 -1.453 1.00 91.69 90 THR A O 1
ATOM 703 N N . LEU A 1 91 ? -0.469 11.028 -1.790 1.00 90.75 91 LEU A N 1
ATOM 704 C CA . LEU A 1 91 ? 0.908 11.388 -1.475 1.00 90.75 91 LEU A CA 1
ATOM 705 C C . LEU A 1 91 ? 1.884 10.794 -2.496 1.00 90.75 91 LEU A C 1
ATOM 707 O O . LEU A 1 91 ? 1.652 9.737 -3.080 1.00 90.75 91 LEU A O 1
ATOM 711 N N . GLY A 1 92 ? 3.013 11.478 -2.665 1.00 88.06 92 GLY A N 1
ATOM 712 C CA . GLY A 1 92 ? 4.111 11.022 -3.505 1.00 88.06 92 GLY A CA 1
ATOM 713 C C . GLY A 1 92 ? 3.821 11.129 -5.000 1.00 88.06 92 GLY A C 1
ATOM 714 O O . GLY A 1 92 ? 2.777 11.613 -5.443 1.00 88.06 92 GLY A O 1
ATOM 715 N N . SER A 1 93 ? 4.807 10.706 -5.778 1.00 89.44 93 SER A N 1
ATOM 716 C CA . SER A 1 93 ? 4.803 10.716 -7.237 1.00 89.44 93 SER A CA 1
ATOM 717 C C . SE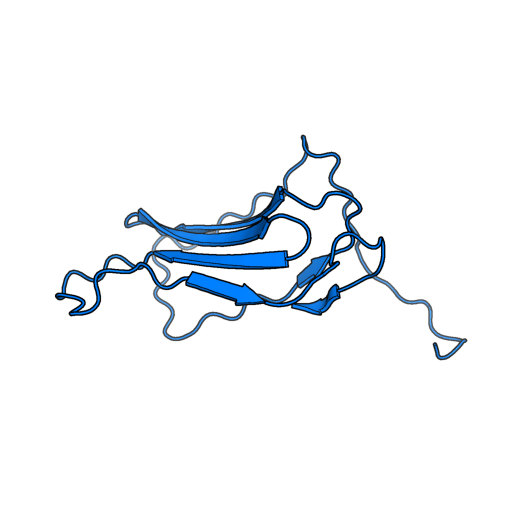R A 1 93 ? 5.888 9.773 -7.732 1.00 89.44 93 SER A C 1
ATOM 719 O O . SER A 1 93 ? 6.947 9.735 -7.109 1.00 89.44 93 SER A O 1
ATOM 721 N N . LEU A 1 94 ? 5.659 9.110 -8.869 1.00 93.25 94 LEU A N 1
ATOM 722 C CA . LEU A 1 94 ? 6.629 8.201 -9.493 1.00 93.25 94 LEU A CA 1
ATOM 723 C C . LEU A 1 94 ? 7.027 7.037 -8.569 1.00 93.25 94 LEU A C 1
ATOM 725 O O . LEU A 1 94 ? 8.191 6.667 -8.476 1.00 93.25 94 LEU A O 1
ATOM 729 N N . LEU A 1 95 ? 6.054 6.484 -7.846 1.00 95.44 95 LEU A N 1
ATOM 730 C CA . LEU A 1 95 ? 6.255 5.344 -6.945 1.00 95.44 95 LEU A CA 1
ATOM 731 C C . LEU A 1 95 ? 6.285 3.988 -7.686 1.00 95.44 95 LEU A C 1
ATOM 733 O O . LEU A 1 95 ? 6.373 2.929 -7.068 1.00 95.44 95 LEU A O 1
ATOM 737 N N . ASP A 1 96 ? 6.192 4.029 -9.012 1.00 94.56 96 ASP A N 1
ATOM 738 C CA . ASP A 1 96 ? 6.269 2.930 -9.976 1.00 94.56 96 ASP A CA 1
ATOM 739 C C . ASP A 1 96 ? 7.657 2.828 -10.647 1.00 94.56 96 ASP A C 1
ATOM 741 O O . ASP A 1 96 ? 7.810 2.331 -11.762 1.00 94.56 96 ASP A O 1
ATOM 745 N N . ASP A 1 97 ? 8.692 3.303 -9.957 1.00 95.75 97 ASP A N 1
ATOM 746 C CA . ASP A 1 97 ? 10.065 3.462 -10.449 1.00 95.75 97 ASP A CA 1
ATOM 747 C C . ASP A 1 97 ? 10.987 2.256 -10.186 1.00 95.75 97 ASP A C 1
ATOM 749 O O . ASP A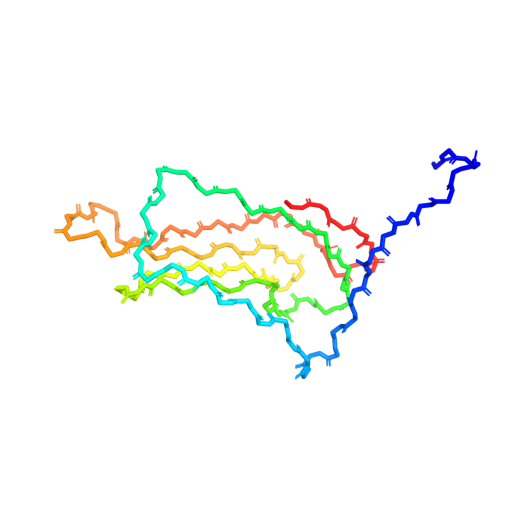 1 97 ? 12.199 2.344 -10.389 1.00 95.75 97 ASP A O 1
ATOM 753 N N . GLN A 1 98 ? 10.436 1.128 -9.731 1.00 93.62 98 GLN A N 1
ATOM 754 C CA . GLN A 1 98 ? 11.194 -0.049 -9.291 1.00 93.62 98 GLN A CA 1
ATOM 755 C C . GLN A 1 98 ? 12.177 0.198 -8.127 1.00 93.62 98 GLN A C 1
ATOM 757 O O . GLN A 1 98 ? 13.085 -0.613 -7.912 1.00 93.62 98 GLN A O 1
ATOM 762 N N . HIS A 1 99 ? 11.966 1.231 -7.308 1.00 95.25 99 HIS A N 1
ATOM 763 C CA . HIS A 1 99 ? 12.655 1.387 -6.026 1.00 95.25 99 HIS A CA 1
ATOM 764 C C . HIS A 1 99 ? 11.764 1.000 -4.843 1.00 95.25 99 HIS A C 1
ATOM 766 O O . HIS A 1 99 ? 10.543 0.891 -4.944 1.00 95.25 99 HIS A O 1
ATOM 772 N N . TRP A 1 100 ? 12.405 0.731 -3.705 1.00 94.19 100 TRP A N 1
ATOM 773 C CA . TRP A 1 100 ? 11.703 0.452 -2.458 1.00 94.19 100 TRP A CA 1
ATOM 774 C C . TRP A 1 100 ? 11.228 1.749 -1.809 1.00 94.19 100 TRP A C 1
ATOM 776 O O . TRP A 1 100 ? 12.045 2.588 -1.429 1.00 94.19 100 TRP A O 1
ATOM 786 N N . HIS A 1 101 ? 9.922 1.849 -1.586 1.00 94.94 101 HIS A N 1
ATOM 787 C CA . HIS A 1 101 ? 9.277 2.958 -0.884 1.00 94.94 101 HIS A CA 1
ATOM 788 C C . HIS A 1 101 ? 8.778 2.485 0.479 1.00 94.94 101 HIS A C 1
ATOM 790 O O . HIS A 1 101 ? 8.273 1.369 0.590 1.00 94.94 101 HIS A O 1
ATOM 796 N N . SER A 1 102 ? 8.931 3.308 1.521 1.00 93.56 102 SER A N 1
ATOM 797 C CA . SER A 1 102 ? 8.426 3.022 2.871 1.00 93.56 102 SER A CA 1
ATOM 798 C C . SER A 1 102 ? 7.239 3.922 3.176 1.00 93.56 102 SER A C 1
ATOM 800 O O . SER A 1 102 ? 7.345 5.138 3.011 1.00 93.56 102 SER A O 1
ATOM 802 N N . VAL A 1 103 ? 6.152 3.316 3.647 1.00 90.75 103 VAL A N 1
ATOM 803 C CA . VAL A 1 103 ? 4.900 3.984 4.026 1.00 90.75 103 VAL A CA 1
ATOM 804 C C . VAL A 1 103 ? 4.572 3.651 5.471 1.00 90.75 103 VAL A C 1
ATOM 806 O O . VAL A 1 103 ? 4.752 2.468 5.849 1.00 90.75 103 VAL A O 1
#

Sequen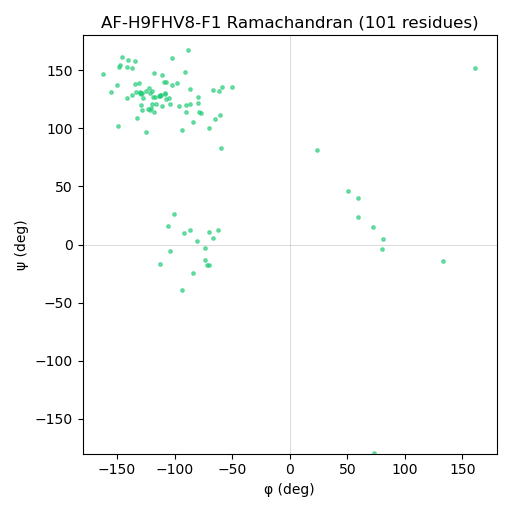ce (103 aa):
EVYGCSYKSDVADFDGRSSLLYRFNQKLMSTLKDVISLKFKSMQGDGVLFHGEGQRGDHITLELQKGRLSLHLNLDDSKARLSSSLPSATLGSLLDDQHWHSV

InterPro domains:
  IPR001791 Laminin G domain [PF02210] (40-103)
  IPR001791 Laminin G domain [PS50025] (11-103)
  IPR001791 Laminin G domain [cd00110] (11-103)
  IPR013320 Concanavalin A-like lectin/glucanase domain superfamily [SSF49899] (4-103)
  IPR050372 Neurexin-related cell adhesion and synaptic protein [PTHR15036] (8-103)

Organism: Macaca mulatta (NCBI:txid9544)

Secondary structure (DSSP, 8-state):
--TTS----------SS-------S-S----S------EE--S-SSEEEEEEE-TTS-EEEEEEETTEEEEEEE---SS--SS-S--EEEE-S-TTSSS-EE-

Foldseek 3Di:
DDPDDDPDDDDDDDPPVDDDDDDDPDPDDDDPDDDDKDKDFALDQWDWPDKDADPVRWIWTWIGDRQKIKIFTDDPDPDDDPDPDGDMDIDDGNSNVRDIDID

Mean predicted aligned error: 8.36 Å

Nearest PDB structures (foldseek):
  3poy-assembly1_A  TM=8.589E-01  e=3.313E-03  Bos taurus
  3asi-assembly1_A  TM=8.204E-01  e=9.563E-03  Bos taurus
  3sh5-assembly1_A  TM=8.322E-01  e=3.294E-02  Homo sapiens
  5ezu-assembly1_A-2  TM=4.970E-01  e=8.866E+00  Vaccinia virus WR

Solvent-accessible surface area (backbone atoms only — not comparable to full-atom values): 6952 Å² total; per-residue (Å²): 136,80,88,87,69,86,83,85,71,94,80,85,87,66,86,83,82,60,84,89,88,83,78,78,89,64,94,77,83,85,74,96,75,88,87,81,75,51,72,51,63,30,74,59,28,60,50,82,78,46,78,48,77,49,98,79,75,22,33,39,38,36,27,35,54,81,14,19,42,35,39,42,44,45,71,82,60,97,64,83,69,94,58,97,64,74,58,62,50,76,48,81,66,66,59,28,69,66,48,83,45,81,83